Protein AF-A0A967T649-F1 (afdb_monomer_lite)

Sequence (72 aa):
QVAWLTSQGCKTLSIRMDHQSANAMAIAKFLEAHPKVKQVAYPGLESHPQHELSTRQATGYGAMAWFEVEGG

Radius of gyration: 15.1 Å; chains: 1; bounding box: 42×17×35 Å

pLDDT: mean 92.87, std 5.13, range [61.12, 97.0]

Structure (mmCIF, N/CA/C/O backbone):
data_AF-A0A967T649-F1
#
_entry.id   AF-A0A967T649-F1
#
loop_
_atom_site.group_PDB
_atom_site.id
_atom_site.type_symbol
_atom_site.label_atom_id
_atom_site.label_alt_id
_atom_site.label_comp_id
_atom_site.label_asym_id
_atom_site.label_entity_id
_atom_site.label_seq_id
_atom_site.pdbx_PDB_ins_code
_atom_site.Cartn_x
_atom_site.Cartn_y
_atom_site.Cartn_z
_atom_site.occupancy
_atom_site.B_iso_or_equiv
_atom_site.auth_seq_id
_atom_site.auth_comp_id
_atom_site.auth_asym_id
_atom_site.auth_atom_id
_atom_site.pdbx_PDB_model_num
ATOM 1 N N . GLN A 1 1 ? 26.474 8.235 -5.774 1.00 72.81 1 GLN A N 1
ATOM 2 C CA . GLN A 1 1 ? 26.110 6.893 -5.257 1.00 72.81 1 GLN A CA 1
ATOM 3 C C . GLN A 1 1 ? 24.596 6.671 -5.193 1.00 72.81 1 GLN A C 1
ATOM 5 O O . GLN A 1 1 ? 24.139 5.654 -5.695 1.00 72.81 1 GLN A O 1
ATOM 10 N N . VAL A 1 2 ? 23.811 7.623 -4.669 1.00 93.00 2 VAL A N 1
A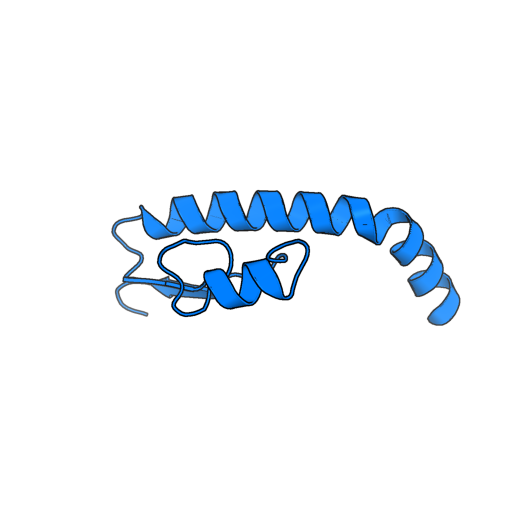TOM 11 C CA . VAL A 1 2 ? 22.336 7.522 -4.550 1.00 93.00 2 VAL A CA 1
ATOM 12 C C . VAL A 1 2 ? 21.642 7.161 -5.870 1.00 93.00 2 VAL A C 1
ATOM 14 O O . VAL A 1 2 ? 20.894 6.194 -5.916 1.00 93.00 2 VAL A O 1
ATOM 17 N N . ALA A 1 3 ? 21.968 7.854 -6.968 1.00 93.69 3 ALA A N 1
ATOM 18 C CA . ALA A 1 3 ? 21.364 7.583 -8.277 1.00 93.69 3 ALA A CA 1
ATOM 19 C C . ALA A 1 3 ? 21.570 6.134 -8.767 1.00 93.69 3 ALA A C 1
ATOM 21 O O . ALA A 1 3 ? 20.678 5.548 -9.378 1.00 93.69 3 ALA A O 1
ATOM 22 N N . TRP A 1 4 ? 22.726 5.532 -8.463 1.00 95.56 4 TRP A N 1
ATOM 23 C CA . TRP A 1 4 ? 23.025 4.157 -8.860 1.00 95.56 4 TRP A CA 1
ATOM 24 C C . TRP A 1 4 ? 22.175 3.146 -8.081 1.00 95.56 4 TRP A C 1
ATOM 26 O O . TRP A 1 4 ? 21.592 2.252 -8.690 1.00 95.56 4 TRP A O 1
ATOM 36 N N . LEU A 1 5 ? 22.038 3.323 -6.761 1.00 96.00 5 LEU A N 1
ATOM 37 C CA . LEU A 1 5 ? 21.198 2.462 -5.919 1.00 96.00 5 LEU A CA 1
ATOM 38 C C . LEU A 1 5 ? 19.715 2.568 -6.295 1.00 96.00 5 LEU A C 1
ATOM 40 O O . LEU A 1 5 ? 19.046 1.543 -6.414 1.00 96.00 5 LEU A O 1
ATOM 44 N N . THR A 1 6 ? 19.218 3.779 -6.564 1.00 95.19 6 THR A N 1
ATOM 45 C CA . THR A 1 6 ? 17.842 3.978 -7.040 1.0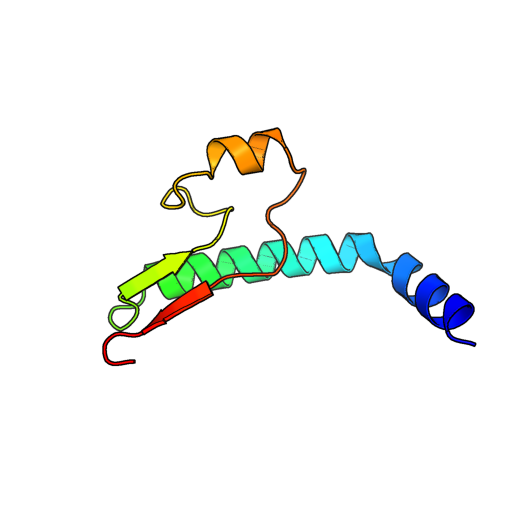0 95.19 6 THR A CA 1
ATOM 46 C C . THR A 1 6 ? 17.606 3.241 -8.356 1.00 95.19 6 THR A C 1
ATOM 48 O O . THR A 1 6 ? 16.618 2.524 -8.485 1.00 95.19 6 THR A O 1
ATOM 51 N N . SER A 1 7 ? 18.544 3.328 -9.306 1.00 95.31 7 SER A N 1
ATOM 52 C CA . SER A 1 7 ? 18.457 2.602 -10.579 1.00 95.31 7 SER A CA 1
ATOM 53 C C . SER A 1 7 ? 18.434 1.079 -10.387 1.00 95.31 7 SER A C 1
ATOM 55 O O . SER A 1 7 ? 17.640 0.400 -11.038 1.00 95.31 7 SER A O 1
ATOM 57 N N . GLN A 1 8 ? 19.223 0.529 -9.450 1.00 96.56 8 GLN A N 1
ATOM 58 C CA . GLN A 1 8 ? 19.137 -0.901 -9.113 1.00 96.56 8 GLN A CA 1
ATOM 59 C C . GLN A 1 8 ? 17.764 -1.269 -8.531 1.00 96.56 8 GLN A C 1
ATOM 61 O O . GLN A 1 8 ? 17.189 -2.280 -8.927 1.00 96.56 8 GLN A O 1
ATOM 66 N N . GLY A 1 9 ? 17.207 -0.436 -7.646 1.00 95.50 9 GLY A N 1
ATOM 67 C CA . GLY A 1 9 ? 15.878 -0.651 -7.067 1.00 95.50 9 GLY A CA 1
ATOM 68 C C . GLY A 1 9 ? 14.737 -0.558 -8.086 1.00 95.50 9 GLY A C 1
ATOM 69 O O . GLY A 1 9 ? 13.747 -1.285 -7.966 1.00 95.50 9 GLY A O 1
ATOM 70 N N . CYS A 1 10 ? 14.874 0.289 -9.110 1.00 96.81 10 CYS A N 1
ATOM 71 C CA . CYS A 1 10 ? 13.876 0.448 -10.170 1.00 96.81 10 CYS A CA 1
ATOM 72 C C . CYS A 1 10 ? 13.695 -0.819 -11.016 1.00 96.81 10 CYS A C 1
ATOM 74 O O . CYS A 1 10 ? 12.584 -1.082 -11.468 1.00 96.81 10 CYS A O 1
ATOM 76 N N . LYS A 1 11 ? 14.743 -1.638 -11.184 1.00 97.00 11 LYS A N 1
ATOM 77 C CA . LYS A 1 11 ? 14.685 -2.875 -11.988 1.00 97.00 11 LYS A CA 1
ATOM 78 C C . LYS A 1 11 ? 13.612 -3.860 -11.517 1.00 97.00 11 LYS A C 1
ATOM 80 O O . LYS A 1 11 ? 13.072 -4.598 -12.328 1.00 97.00 11 LYS A O 1
ATOM 85 N N . THR A 1 12 ? 13.311 -3.872 -10.219 1.00 96.88 12 THR A N 1
ATOM 86 C CA . THR A 1 12 ? 12.310 -4.762 -9.605 1.00 96.88 12 THR A CA 1
ATOM 87 C C . THR A 1 12 ? 11.088 -4.006 -9.089 1.00 96.88 12 THR A C 1
ATOM 89 O O . THR A 1 12 ? 10.307 -4.548 -8.310 1.00 96.88 12 THR A O 1
ATOM 92 N N . LEU A 1 13 ? 10.914 -2.737 -9.473 1.00 95.69 13 LEU A N 1
ATOM 93 C CA . LEU A 1 13 ? 9.833 -1.904 -8.952 1.00 95.69 13 LEU A CA 1
ATOM 94 C C . LEU A 1 13 ? 8.449 -2.436 -9.324 1.00 95.69 13 LEU A C 1
ATOM 96 O O . LEU A 1 13 ? 7.589 -2.462 -8.451 1.00 95.69 13 LEU A O 1
ATOM 100 N N . SER A 1 14 ? 8.255 -2.886 -10.566 1.00 94.94 14 SER A N 1
ATOM 101 C CA . SER A 1 14 ? 6.970 -3.418 -11.037 1.00 94.94 14 SER A CA 1
ATOM 102 C C . SER A 1 14 ? 6.517 -4.604 -10.189 1.00 94.94 14 SER A C 1
ATOM 104 O O . SER A 1 14 ? 5.507 -4.514 -9.502 1.00 94.94 14 SER A O 1
ATOM 106 N N . ILE A 1 15 ? 7.343 -5.653 -10.121 1.00 96.44 15 ILE A N 1
ATOM 107 C CA . ILE A 1 15 ? 7.020 -6.864 -9.359 1.00 96.44 15 ILE A CA 1
ATOM 108 C C . ILE A 1 15 ? 6.801 -6.563 -7.874 1.00 96.44 15 ILE A C 1
ATOM 110 O O . ILE A 1 15 ? 5.890 -7.107 -7.257 1.00 96.44 15 ILE A O 1
ATOM 114 N N . ARG A 1 16 ? 7.594 -5.659 -7.279 1.00 96.56 16 ARG A N 1
ATOM 115 C CA . ARG A 1 16 ? 7.398 -5.269 -5.879 1.00 96.56 16 ARG A CA 1
ATOM 116 C C . ARG A 1 16 ? 6.068 -4.554 -5.692 1.00 96.56 16 ARG A C 1
ATOM 118 O O . ARG A 1 16 ? 5.401 -4.841 -4.710 1.00 96.56 16 ARG A O 1
ATOM 125 N N . MET A 1 17 ? 5.685 -3.666 -6.606 1.00 95.75 17 MET A N 1
ATOM 126 C CA . MET A 1 17 ? 4.424 -2.938 -6.502 1.00 95.75 17 MET A CA 1
ATOM 127 C C . MET A 1 17 ? 3.216 -3.864 -6.664 1.00 95.75 17 MET A C 1
ATOM 129 O O . MET A 1 17 ? 2.280 -3.762 -5.875 1.00 95.75 17 MET A O 1
ATOM 133 N N . ASP A 1 18 ? 3.270 -4.815 -7.599 1.00 94.94 18 ASP A N 1
ATOM 134 C CA . ASP A 1 18 ? 2.205 -5.805 -7.802 1.00 94.94 18 ASP A CA 1
ATOM 135 C C . ASP A 1 18 ? 2.007 -6.662 -6.544 1.00 94.94 18 ASP A C 1
ATOM 137 O O . ASP A 1 18 ? 0.898 -6.767 -6.014 1.00 94.94 18 ASP A O 1
ATOM 141 N N . HIS A 1 19 ? 3.099 -7.206 -5.994 1.00 96.62 19 HIS A N 1
ATOM 142 C CA . HIS A 1 19 ? 3.055 -7.991 -4.759 1.00 96.62 19 HIS A CA 1
ATOM 143 C C . HIS A 1 19 ? 2.635 -7.154 -3.547 1.00 96.62 19 HIS A C 1
ATOM 145 O O . HIS A 1 19 ? 1.856 -7.619 -2.717 1.00 96.62 19 HIS A O 1
ATOM 151 N N . GLN A 1 20 ? 3.122 -5.918 -3.432 1.00 96.31 20 GLN A N 1
ATOM 152 C CA . GLN A 1 20 ? 2.734 -5.020 -2.348 1.00 96.31 20 GLN A CA 1
ATOM 153 C C . GLN A 1 20 ? 1.247 -4.664 -2.418 1.00 96.31 20 GLN A C 1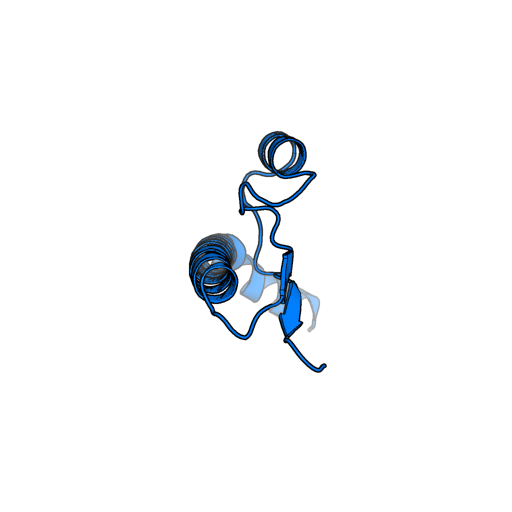
ATOM 155 O O . GLN A 1 20 ? 0.589 -4.673 -1.382 1.00 96.31 20 GLN A O 1
ATOM 160 N N . SER A 1 21 ? 0.705 -4.405 -3.611 1.00 95.56 21 SER A N 1
ATOM 161 C CA . SER A 1 21 ? -0.721 -4.125 -3.788 1.00 95.56 21 SER A CA 1
ATOM 162 C C . SER A 1 21 ? -1.583 -5.352 -3.492 1.00 95.56 21 SER A C 1
ATOM 164 O O . SER A 1 21 ? -2.606 -5.222 -2.823 1.00 95.56 21 SER A O 1
ATOM 166 N N . ALA A 1 22 ? -1.171 -6.545 -3.931 1.00 95.25 22 ALA A N 1
ATOM 167 C CA . ALA A 1 22 ? -1.878 -7.790 -3.623 1.00 95.25 22 ALA A CA 1
ATOM 168 C C . ALA A 1 22 ? -1.897 -8.080 -2.111 1.00 95.25 22 ALA A C 1
ATOM 170 O O . ALA A 1 22 ? -2.944 -8.408 -1.549 1.00 95.25 22 ALA A O 1
ATOM 171 N N . ASN A 1 23 ? -0.760 -7.893 -1.435 1.00 96.12 23 ASN A N 1
ATOM 172 C CA . ASN A 1 23 ? -0.658 -8.069 0.012 1.00 96.12 23 ASN A CA 1
ATOM 173 C C . ASN A 1 23 ? -1.482 -7.023 0.769 1.00 96.12 23 ASN A C 1
ATOM 175 O O . ASN A 1 23 ? -2.195 -7.376 1.704 1.00 96.12 23 ASN A O 1
ATOM 179 N N . ALA A 1 24 ? -1.423 -5.753 0.356 1.00 95.88 24 ALA A N 1
ATOM 180 C CA . ALA A 1 24 ? -2.207 -4.684 0.966 1.00 95.88 24 ALA A CA 1
ATOM 181 C C . ALA A 1 24 ? -3.712 -4.948 0.842 1.00 95.88 24 ALA A C 1
ATOM 183 O O . ALA A 1 24 ? -4.425 -4.804 1.828 1.00 95.88 24 ALA A O 1
ATOM 184 N N . MET A 1 25 ? -4.183 -5.431 -0.312 1.00 95.19 25 MET A N 1
ATOM 185 C CA . MET A 1 25 ? -5.574 -5.854 -0.490 1.00 95.19 25 MET A CA 1
ATOM 186 C C . MET A 1 25 ? -5.963 -6.992 0.463 1.00 95.19 25 MET A C 1
ATOM 188 O O . MET A 1 25 ? -7.020 -6.939 1.091 1.00 95.19 25 MET A O 1
ATOM 192 N N . ALA A 1 26 ? -5.126 -8.026 0.586 1.00 95.56 26 ALA A N 1
ATOM 193 C CA . ALA A 1 26 ? -5.398 -9.151 1.482 1.00 95.56 26 ALA A CA 1
ATOM 194 C C . ALA A 1 26 ? -5.460 -8.707 2.954 1.00 95.56 26 ALA A C 1
ATOM 196 O O . ALA A 1 26 ? -6.376 -9.094 3.679 1.00 95.56 26 ALA A O 1
ATOM 197 N N . ILE A 1 27 ? -4.523 -7.853 3.374 1.00 95.31 27 ILE A N 1
ATOM 198 C CA . ILE A 1 27 ? -4.488 -7.273 4.721 1.00 95.31 27 ILE A CA 1
ATOM 199 C C . ILE A 1 27 ? -5.709 -6.377 4.952 1.00 95.31 27 ILE A C 1
ATOM 201 O O . ILE A 1 27 ? -6.350 -6.491 5.991 1.00 95.31 27 ILE A O 1
ATOM 205 N N . ALA A 1 28 ? -6.066 -5.526 3.990 1.00 95.19 28 ALA A N 1
ATOM 206 C CA . ALA A 1 28 ? -7.209 -4.626 4.101 1.00 95.19 28 ALA A CA 1
ATOM 207 C C . ALA A 1 28 ? -8.522 -5.401 4.284 1.00 95.19 28 ALA A C 1
ATOM 209 O O . ALA A 1 28 ? -9.283 -5.085 5.193 1.00 95.19 28 ALA A O 1
ATOM 210 N N . LYS A 1 29 ? -8.740 -6.471 3.506 1.00 94.62 29 LYS A N 1
ATOM 211 C CA . LYS A 1 29 ? -9.904 -7.363 3.663 1.00 94.62 29 LYS A CA 1
ATOM 212 C C . LYS A 1 29 ? -9.917 -8.085 5.009 1.00 94.62 29 LYS A C 1
ATOM 214 O O . LYS A 1 29 ? -10.971 -8.239 5.616 1.00 94.62 29 LYS A O 1
ATOM 219 N N . PHE A 1 30 ? -8.753 -8.532 5.480 1.00 95.31 30 PHE A N 1
ATOM 220 C CA . PHE A 1 30 ? -8.639 -9.156 6.797 1.00 95.31 30 PHE A CA 1
ATOM 221 C C . PHE A 1 30 ? -9.007 -8.177 7.918 1.00 95.31 30 PHE A C 1
ATOM 223 O O . PHE A 1 30 ? -9.767 -8.530 8.815 1.00 95.31 30 PHE A O 1
ATOM 230 N N . LEU A 1 31 ? -8.488 -6.949 7.854 1.00 94.19 31 LEU A N 1
ATOM 231 C CA . LEU A 1 31 ? -8.759 -5.910 8.843 1.00 94.19 31 LEU A CA 1
ATOM 232 C C . LEU A 1 31 ? -10.217 -5.445 8.796 1.00 94.19 31 LEU A C 1
ATOM 234 O O . LEU A 1 31 ? -10.800 -5.234 9.849 1.00 94.19 31 LEU A O 1
ATOM 238 N N . GLU A 1 32 ? -10.822 -5.345 7.612 1.00 92.69 32 GLU A N 1
ATOM 239 C CA . GLU A 1 32 ? -12.231 -4.956 7.447 1.00 92.69 32 GLU A CA 1
ATOM 240 C C . GLU A 1 32 ? -13.191 -5.961 8.104 1.00 92.69 32 GLU A C 1
ATOM 242 O O . GLU A 1 32 ? -14.223 -5.575 8.644 1.00 92.69 32 GLU A O 1
ATOM 247 N N . ALA A 1 33 ? -12.829 -7.245 8.122 1.00 93.38 33 ALA A N 1
ATOM 248 C CA . ALA A 1 33 ? -13.599 -8.288 8.796 1.00 93.38 33 ALA A CA 1
ATOM 249 C C . ALA A 1 33 ? -13.276 -8.433 10.297 1.00 93.38 33 ALA A C 1
ATOM 251 O O . ALA A 1 33 ? -13.916 -9.228 10.992 1.00 93.38 33 ALA A O 1
ATOM 252 N N . HIS A 1 34 ? -12.259 -7.737 10.813 1.00 93.75 34 HIS A N 1
ATOM 253 C CA . HIS A 1 34 ? -11.768 -7.963 12.167 1.00 93.75 34 HIS A CA 1
ATOM 254 C C . HIS A 1 34 ? -12.593 -7.170 13.200 1.00 93.75 34 HIS A C 1
ATOM 256 O O . HIS A 1 34 ? -12.643 -5.946 13.129 1.00 93.75 34 HIS A O 1
ATOM 262 N N . PRO A 1 35 ? -13.156 -7.810 14.245 1.00 92.19 35 PRO A N 1
ATOM 263 C CA . PRO A 1 35 ? -14.130 -7.179 15.147 1.00 92.19 35 PRO A CA 1
ATOM 264 C C . PRO A 1 35 ? -13.568 -6.043 16.009 1.00 92.19 35 PRO A C 1
ATOM 266 O O . PRO A 1 35 ? -14.329 -5.282 16.578 1.00 92.19 35 PRO A O 1
ATOM 269 N N . LYS A 1 36 ? -12.241 -5.941 16.135 1.00 92.31 36 LYS A N 1
ATOM 270 C CA . LYS A 1 36 ? -11.566 -4.849 16.864 1.00 92.31 36 LYS A CA 1
ATOM 271 C C . LYS A 1 36 ? -11.135 -3.689 15.964 1.00 92.31 36 LYS A C 1
ATOM 273 O O . LYS A 1 36 ? -10.405 -2.813 16.416 1.00 92.31 36 LYS A O 1
ATOM 278 N N . VAL A 1 37 ? -11.472 -3.728 14.680 1.00 92.88 37 VAL A N 1
ATOM 279 C CA . VAL A 1 37 ? -11.131 -2.679 13.720 1.00 92.88 37 VAL A CA 1
ATOM 280 C C . VAL A 1 37 ? -12.406 -1.915 13.416 1.00 92.88 37 VAL A C 1
ATOM 282 O O . VAL A 1 37 ? -13.384 -2.479 12.939 1.00 92.88 37 VAL A O 1
ATOM 285 N N . LYS A 1 38 ? -12.387 -0.619 13.708 1.00 92.12 38 LYS A N 1
ATOM 286 C CA . LYS A 1 38 ? -13.530 0.269 13.511 1.00 92.12 38 LYS A CA 1
ATOM 287 C C . LYS A 1 38 ? -13.666 0.690 12.053 1.00 92.12 38 LYS A C 1
ATOM 289 O O . LYS A 1 38 ? -14.774 0.807 11.540 1.00 92.12 38 LYS A O 1
ATOM 294 N N . GLN A 1 39 ? -12.540 0.955 11.395 1.00 91.06 39 GLN A N 1
ATOM 295 C CA . GLN A 1 39 ? -12.527 1.402 10.009 1.00 91.06 39 GLN A CA 1
ATOM 296 C C . GLN A 1 39 ? -11.219 1.020 9.323 1.00 91.06 39 GLN A C 1
ATOM 298 O O . GLN A 1 39 ? -10.156 1.059 9.935 1.00 91.06 39 GLN A O 1
ATOM 303 N N . VAL A 1 40 ? -11.296 0.711 8.030 1.00 94.06 40 VAL A N 1
ATOM 304 C CA . VAL A 1 40 ? -10.141 0.552 7.142 1.00 94.06 40 VAL A CA 1
ATOM 305 C C . VAL A 1 40 ? -10.310 1.516 5.970 1.00 94.06 40 VAL A C 1
ATOM 307 O O . VAL A 1 40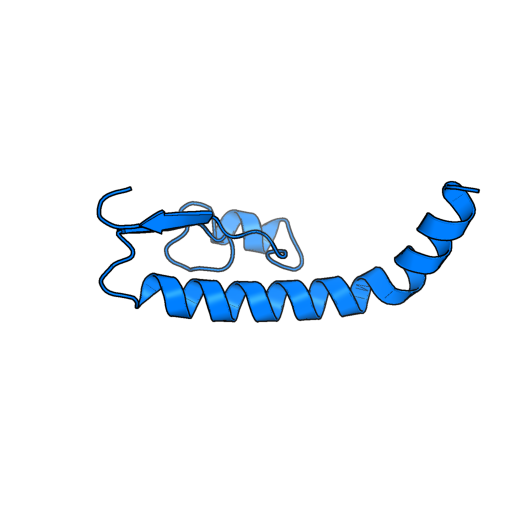 ? -11.372 1.568 5.356 1.00 94.06 40 VAL A O 1
ATOM 310 N N . ALA A 1 41 ? -9.272 2.284 5.648 1.00 94.38 41 ALA A N 1
ATOM 311 C CA . ALA A 1 41 ? -9.183 3.055 4.416 1.00 94.38 41 ALA A CA 1
ATOM 312 C C . ALA A 1 41 ? -8.116 2.439 3.514 1.00 94.38 41 ALA A C 1
ATOM 314 O O . ALA A 1 41 ? -6.908 2.559 3.745 1.00 94.38 41 ALA A O 1
ATOM 315 N N . TYR A 1 42 ? -8.586 1.787 2.458 1.00 95.44 42 TYR A N 1
ATOM 316 C CA . TYR A 1 42 ? -7.747 1.293 1.383 1.00 95.44 42 TYR A CA 1
ATOM 317 C C . TYR A 1 42 ? -8.451 1.542 0.046 1.00 95.44 42 TYR A C 1
ATOM 319 O O . TYR A 1 42 ? -9.581 1.083 -0.106 1.00 95.44 42 TYR A O 1
ATOM 327 N N . PRO A 1 43 ? -7.819 2.208 -0.940 1.00 93.88 43 PRO A N 1
ATOM 328 C CA . PRO A 1 43 ? -8.465 2.543 -2.214 1.00 93.88 43 PRO A CA 1
ATOM 329 C C . PRO A 1 43 ? -9.005 1.342 -2.997 1.00 93.88 43 PRO A C 1
ATOM 331 O O . PRO A 1 43 ? -9.877 1.507 -3.846 1.00 93.88 43 PRO A O 1
ATOM 334 N N . GLY A 1 44 ? -8.483 0.141 -2.733 1.00 91.81 44 GLY A N 1
ATOM 335 C CA . GLY A 1 44 ? -8.941 -1.095 -3.363 1.00 91.81 44 GLY A CA 1
ATOM 336 C C . GLY A 1 44 ? -10.193 -1.716 -2.740 1.00 91.81 44 GLY A C 1
ATOM 337 O O . GLY A 1 44 ? -10.783 -2.589 -3.368 1.00 91.81 44 GLY A O 1
ATOM 338 N N . LEU A 1 45 ? -10.612 -1.300 -1.541 1.00 92.94 45 LEU A N 1
ATOM 339 C CA . LEU A 1 45 ? -11.857 -1.786 -0.942 1.00 92.94 45 LEU A CA 1
ATOM 340 C C . LEU A 1 45 ? -13.060 -1.059 -1.551 1.00 92.94 45 LEU A C 1
ATOM 342 O O . LEU A 1 45 ? -13.023 0.157 -1.728 1.00 92.94 45 LEU A O 1
ATOM 346 N N . GLU A 1 46 ? -14.150 -1.786 -1.795 1.00 90.62 46 GLU A N 1
ATOM 347 C CA . GLU A 1 46 ? -15.419 -1.204 -2.264 1.00 90.62 46 GLU A CA 1
ATOM 348 C C . GLU A 1 46 ? -16.031 -0.240 -1.236 1.00 90.62 46 GLU A C 1
ATOM 350 O O . GLU A 1 46 ? -16.741 0.694 -1.599 1.00 90.62 46 GLU A O 1
ATOM 355 N N . SER A 1 47 ? -15.707 -0.424 0.048 1.00 89.88 47 SER A N 1
ATOM 356 C CA . SER A 1 47 ? -16.088 0.472 1.142 1.00 89.88 47 SER A CA 1
ATOM 357 C C . SER A 1 47 ? -15.392 1.840 1.085 1.00 89.88 47 SER A C 1
ATOM 359 O O . SER A 1 47 ? -15.815 2.777 1.767 1.00 89.88 47 SER A O 1
ATOM 361 N N . HIS A 1 48 ? -14.341 1.997 0.271 1.00 91.31 48 HIS A N 1
ATOM 362 C CA . HIS A 1 48 ? -13.614 3.253 0.156 1.00 91.31 48 HIS A CA 1
ATOM 363 C C . HIS A 1 48 ? -14.396 4.280 -0.688 1.00 91.31 48 HIS A C 1
ATOM 365 O O . HIS A 1 48 ? -14.683 4.014 -1.857 1.00 91.31 48 HIS A O 1
ATOM 371 N N . PRO A 1 49 ? -14.654 5.506 -0.184 1.00 92.19 49 PRO A N 1
ATOM 372 C CA . PRO A 1 49 ? -15.505 6.494 -0.864 1.00 92.19 49 PRO A CA 1
ATOM 373 C C . PRO A 1 49 ? -15.072 6.866 -2.288 1.00 92.19 49 PRO A C 1
ATOM 375 O O . PRO A 1 49 ? -15.882 7.302 -3.099 1.00 92.19 49 PRO A O 1
ATOM 378 N N . GLN A 1 50 ? -13.781 6.727 -2.590 1.00 93.06 50 GLN A N 1
ATOM 379 C CA . GLN A 1 50 ? -13.192 7.072 -3.887 1.00 93.06 50 GLN A CA 1
ATOM 380 C C . GLN A 1 50 ? -12.707 5.842 -4.669 1.00 93.06 50 GLN A C 1
ATOM 382 O O . GLN A 1 50 ? -11.889 5.991 -5.572 1.00 93.06 50 GLN A O 1
ATOM 387 N N . HIS A 1 51 ? -13.185 4.635 -4.344 1.00 92.81 51 HIS A N 1
ATOM 388 C CA . HIS A 1 51 ? -12.775 3.395 -5.015 1.00 92.81 51 HIS A CA 1
ATOM 389 C C . HIS A 1 51 ? -12.906 3.468 -6.549 1.00 92.81 51 HIS A C 1
ATOM 391 O O . HIS A 1 51 ? -11.970 3.128 -7.279 1.00 92.81 51 HIS A O 1
ATOM 397 N N . GLU A 1 52 ? -14.035 3.980 -7.051 1.00 92.94 52 GLU A N 1
ATOM 398 C CA . GLU A 1 52 ? -14.271 4.135 -8.493 1.00 92.94 52 GLU A CA 1
ATOM 399 C C . GLU A 1 52 ? -13.275 5.118 -9.129 1.00 92.94 52 GLU A C 1
ATOM 401 O O . GLU A 1 52 ? -12.698 4.845 -10.184 1.00 92.94 52 GLU A O 1
ATOM 406 N N . LEU A 1 53 ? -13.010 6.246 -8.461 1.00 93.62 53 LEU A N 1
ATOM 407 C CA . LEU A 1 53 ? -12.042 7.238 -8.926 1.00 93.62 53 LEU A CA 1
ATOM 408 C C . LEU A 1 53 ? -10.626 6.651 -8.971 1.00 93.62 53 LEU A C 1
ATOM 410 O O . LEU A 1 53 ? -9.929 6.814 -9.972 1.00 93.62 53 LEU A O 1
ATOM 414 N N . SER A 1 54 ? -10.217 5.938 -7.920 1.00 91.62 54 SER A N 1
ATOM 415 C CA . SER A 1 54 ? -8.913 5.277 -7.850 1.00 91.62 54 SER A CA 1
ATOM 416 C C . SER A 1 54 ? -8.754 4.220 -8.942 1.00 91.62 54 SER A C 1
ATOM 418 O O . SER A 1 54 ? -7.712 4.176 -9.588 1.00 91.62 54 SER A O 1
ATOM 420 N N . THR A 1 55 ? -9.805 3.444 -9.219 1.00 92.81 55 THR A N 1
ATOM 421 C CA . THR A 1 55 ? -9.816 2.445 -10.300 1.00 92.81 55 THR A CA 1
ATOM 422 C C . THR A 1 55 ? -9.699 3.091 -11.683 1.00 92.81 55 THR A C 1
ATOM 424 O O . THR A 1 55 ? -9.071 2.537 -12.581 1.00 92.81 55 THR A O 1
ATOM 427 N N . ARG A 1 56 ? -10.264 4.290 -11.872 1.00 95.50 56 ARG A N 1
ATOM 428 C CA . ARG A 1 56 ? -10.151 5.037 -13.134 1.00 95.50 56 ARG A CA 1
ATOM 429 C C . ARG A 1 56 ? -8.794 5.711 -13.330 1.00 95.50 56 ARG A C 1
ATOM 431 O O . ARG A 1 56 ? -8.382 5.900 -14.470 1.00 95.50 56 ARG A O 1
ATOM 438 N N . GLN A 1 57 ? -8.142 6.142 -12.252 1.00 94.44 57 GLN A N 1
ATOM 439 C CA . GLN A 1 57 ? -6.915 6.946 -12.318 1.00 94.44 57 GLN A CA 1
ATOM 440 C C . GLN A 1 57 ? -5.627 6.126 -12.198 1.00 94.44 57 GLN A C 1
ATOM 442 O O . GLN A 1 57 ? -4.577 6.599 -12.631 1.00 94.44 57 GLN A O 1
ATOM 447 N N . ALA A 1 58 ? -5.685 4.927 -11.618 1.00 91.56 58 ALA A N 1
ATOM 448 C CA . ALA A 1 58 ? -4.513 4.107 -11.342 1.00 91.56 58 ALA A CA 1
ATOM 449 C C . ALA A 1 58 ? -4.674 2.676 -11.871 1.00 91.56 58 ALA A C 1
ATOM 451 O O . ALA A 1 58 ? -5.771 2.133 -11.940 1.00 91.56 58 ALA A O 1
ATOM 452 N N . THR A 1 59 ? -3.552 2.037 -12.205 1.00 88.81 59 THR A N 1
ATOM 453 C CA . THR A 1 59 ? -3.501 0.624 -12.627 1.00 88.81 59 THR A CA 1
ATOM 454 C C . THR A 1 59 ? -3.417 -0.353 -11.449 1.00 88.81 59 THR A C 1
ATOM 456 O O . THR A 1 59 ? -3.326 -1.560 -11.648 1.00 88.81 59 THR A O 1
ATOM 459 N N . GLY A 1 60 ? -3.416 0.163 -10.220 1.00 89.69 60 GLY A N 1
ATOM 460 C CA . GLY A 1 60 ? -3.373 -0.593 -8.976 1.00 89.69 60 GLY A CA 1
ATOM 461 C C . GLY A 1 60 ? -3.615 0.326 -7.780 1.00 89.69 60 GLY A C 1
ATOM 462 O O . GLY A 1 60 ? -3.606 1.549 -7.913 1.00 89.69 60 GLY A O 1
ATOM 463 N N . TYR A 1 61 ? -3.821 -0.261 -6.604 1.00 91.88 61 TYR A N 1
ATOM 464 C CA . TYR A 1 61 ? -4.247 0.472 -5.402 1.00 91.88 61 TYR A CA 1
ATOM 465 C C . TYR A 1 61 ? -3.092 0.795 -4.443 1.00 91.88 61 TYR A C 1
ATOM 467 O O . TYR A 1 61 ? -3.266 1.528 -3.471 1.00 91.88 61 TYR A O 1
ATOM 475 N N . GLY A 1 62 ? -1.896 0.279 -4.736 1.00 91.31 62 GLY A N 1
ATOM 476 C CA . GLY A 1 62 ? -0.681 0.531 -3.972 1.00 91.31 62 GLY A CA 1
ATOM 477 C C . GLY A 1 62 ? -0.599 -0.263 -2.668 1.00 91.31 62 GLY A C 1
ATOM 478 O O . GLY A 1 62 ? -1.437 -1.111 -2.359 1.00 91.31 62 GLY A O 1
ATOM 479 N N . ALA A 1 63 ? 0.464 0.015 -1.914 1.00 93.19 63 ALA A N 1
ATOM 480 C CA . ALA A 1 63 ? 0.849 -0.722 -0.710 1.00 93.19 63 ALA A CA 1
ATOM 481 C C . ALA A 1 63 ? 0.298 -0.131 0.598 1.00 93.19 63 ALA A C 1
ATOM 483 O O . ALA A 1 63 ? 0.450 -0.735 1.657 1.00 93.19 63 ALA A O 1
ATOM 484 N N . MET A 1 64 ? -0.242 1.088 0.544 1.00 93.44 64 MET A N 1
ATOM 485 C CA . MET A 1 64 ? -0.593 1.855 1.733 1.00 93.44 64 MET A CA 1
ATOM 486 C C . MET A 1 64 ? -2.052 1.613 2.102 1.00 93.44 64 MET A C 1
ATOM 488 O O . MET A 1 64 ? -2.942 1.891 1.303 1.00 93.44 64 MET A O 1
ATOM 492 N N . ALA A 1 65 ? -2.278 1.146 3.323 1.00 92.38 65 ALA A N 1
ATOM 493 C CA . ALA A 1 65 ? -3.592 1.052 3.938 1.00 92.38 65 ALA A CA 1
ATOM 494 C C . ALA A 1 65 ? -3.537 1.725 5.312 1.00 92.38 65 ALA A C 1
ATOM 496 O O . ALA A 1 65 ? -2.537 1.616 6.024 1.00 92.38 65 ALA A O 1
ATOM 497 N N . TRP A 1 66 ? -4.611 2.414 5.675 1.00 92.06 66 TRP A N 1
ATOM 498 C CA . TRP A 1 66 ? -4.804 2.981 7.005 1.00 92.06 66 TRP A CA 1
ATOM 499 C C . TRP A 1 66 ? -5.983 2.282 7.679 1.00 92.06 66 TRP A C 1
ATOM 501 O O . TRP A 1 66 ? -6.915 1.857 7.002 1.00 92.06 66 TRP A O 1
ATOM 511 N N . PHE A 1 67 ? -5.949 2.141 8.999 1.00 93.69 67 PHE A N 1
ATOM 512 C CA . PHE A 1 67 ? -7.053 1.577 9.765 1.00 93.69 67 PHE A CA 1
ATOM 513 C C . PHE A 1 67 ? -7.111 2.190 11.164 1.00 93.69 67 PHE A C 1
ATOM 515 O O . PHE A 1 67 ? -6.101 2.658 11.690 1.00 93.69 67 PHE A O 1
ATOM 522 N N . GLU A 1 68 ? -8.299 2.169 11.757 1.00 93.50 68 GLU A N 1
ATOM 523 C CA . GLU A 1 68 ? -8.575 2.623 13.118 1.00 93.50 68 GLU A CA 1
ATOM 524 C C . GLU A 1 68 ? -8.972 1.414 13.975 1.00 93.50 68 GLU A C 1
ATOM 526 O O . GLU A 1 68 ? -9.865 0.644 13.607 1.00 93.50 68 GLU A O 1
ATOM 531 N N . VAL A 1 69 ? -8.304 1.234 15.114 1.00 92.31 69 VAL A N 1
ATOM 532 C CA . VAL A 1 69 ? -8.602 0.173 16.087 1.00 92.31 69 VAL A CA 1
ATOM 533 C C . VAL A 1 69 ? -9.642 0.680 17.083 1.00 92.31 69 VAL A C 1
ATOM 535 O O . VAL A 1 69 ? -9.621 1.843 17.488 1.00 92.31 69 VAL A O 1
ATOM 538 N N . GLU A 1 70 ? -10.554 -0.191 17.505 1.00 86.31 70 GLU A N 1
ATOM 539 C CA . GLU A 1 70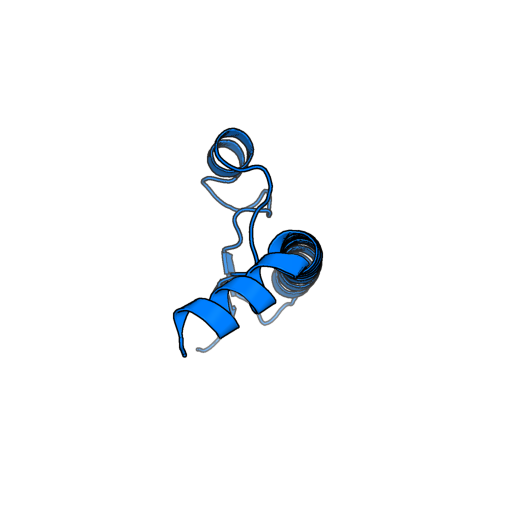 ? -11.468 0.114 18.601 1.00 86.31 70 GLU A CA 1
ATOM 540 C C . GLU A 1 70 ? -10.683 0.388 19.892 1.00 86.31 70 GLU A C 1
ATOM 542 O O . GLU A 1 70 ? -10.038 -0.502 20.445 1.00 86.31 70 GLU A O 1
ATOM 547 N N . GLY A 1 71 ? -10.756 1.629 20.379 1.00 82.00 71 GLY A N 1
ATOM 548 C CA . GLY A 1 71 ? -10.111 2.055 21.625 1.00 82.00 71 GLY A CA 1
ATOM 549 C C . GLY A 1 71 ? -8.815 2.857 21.469 1.00 82.00 71 GLY A C 1
ATOM 550 O O . GLY A 1 71 ? -8.372 3.413 22.472 1.00 82.00 71 GLY A O 1
A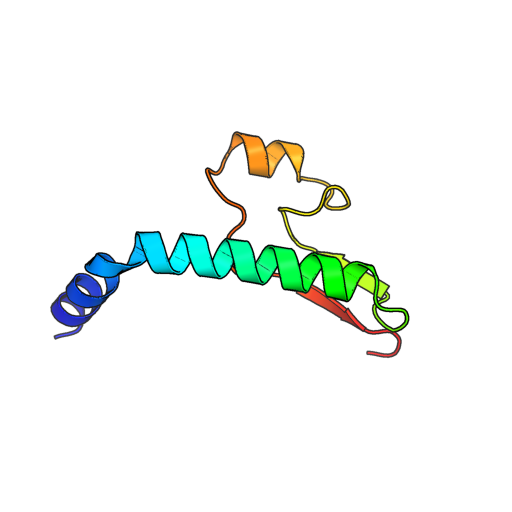TOM 551 N N . GLY A 1 72 ? -8.284 3.002 20.246 1.00 61.12 72 GLY A N 1
ATOM 552 C CA . GLY A 1 72 ? -7.095 3.819 19.948 1.00 61.12 72 GLY A CA 1
ATOM 553 C C . GLY A 1 72 ? -5.786 3.043 19.931 1.00 61.12 72 GLY A C 1
ATOM 554 O O . GLY A 1 72 ? -5.447 2.418 20.958 1.00 61.12 72 GLY A O 1
#

Foldseek 3Di:
DVVVVVVVVVVCVVVVFVVLLVVQVVVQVVLVPDPQWPDKAFLCDPPHPCVVVCVVPDPTRGNDMDTHGRPD

Secondary structure (DSSP, 8-state):
-HHHHHHHHHTTHHHHHHHHHHHHHHHHHHHHT-TTEEEEE-TTSTTSTTHHHHHHH-SS--S--EEEETT-